Protein AF-A0A5Q4H237-F1 (afdb_monomer)

Secondary structure (DSSP, 8-state):
---PPP------S------S--------TTTHHHHS-SEEEEET---STT-HHHHHHHHHHHTT--SEEEEE-TT-SEETTEEPBSSGGG---HHHH-EE-TTT--EEEEEETTEEEEE--BTTTB-TTT-PBPSS---SS--S--S-PPP-------S------------

Solvent-accessible surface area (backbone atoms only — not comparable to full-atom values): 11394 Å² total; per-residue (Å²): 134,84,81,83,91,83,83,91,82,88,84,89,81,87,78,82,80,90,75,89,75,82,72,84,75,76,74,80,80,65,58,55,59,78,79,61,45,79,51,48,75,39,78,58,35,43,76,54,83,92,35,70,26,23,53,53,50,48,56,43,59,76,65,60,55,91,45,50,74,37,40,22,23,75,86,42,64,60,47,91,92,38,71,25,33,59,45,74,58,78,46,82,50,41,80,85,54,39,45,56,36,90,85,80,61,48,79,28,35,35,25,52,41,64,44,77,74,41,80,46,45,39,85,75,28,19,34,78,88,78,62,49,74,50,92,79,89,60,66,65,61,84,75,88,72,61,88,63,89,74,88,80,81,82,68,79,86,66,94,68,92,74,83,83,78,87,77,84,83,78,132

Radius of gyration: 26.46 Å; Cα contacts (8 Å, |Δi|>4): 201; chains: 1; bounding box: 55×42×97 Å

Sequence (171 aa):
MERTPSNASDLESGFMAPGRGETRTMSTQNLQRIFRPAGVAVIGASQRHGSVGDAVMRNLLDADFRRTVIPVNPKHEEIHGLRAYQEVGQLSEPEGQTTYCSVCHQPLITRVSHSIATWNLTDGGRCPRCSSCCAGVFESQPGEWGNRHLPVHIGQPTGDSKRARFAKRTS

Mean predicted aligned error: 14.64 Å

Nearest PDB structures (foldseek):
  4yb8-assembly1_A  TM=9.412E-01  e=5.501E-05  Candidatus Korarchaeum cryptofilum OPF8
  4yaj-assembly1_C  TM=9.419E-01  e=9.418E-05  Candidatus Korarchaeum cryptofilum OPF8
  1y81-assembly1_A  TM=9.299E-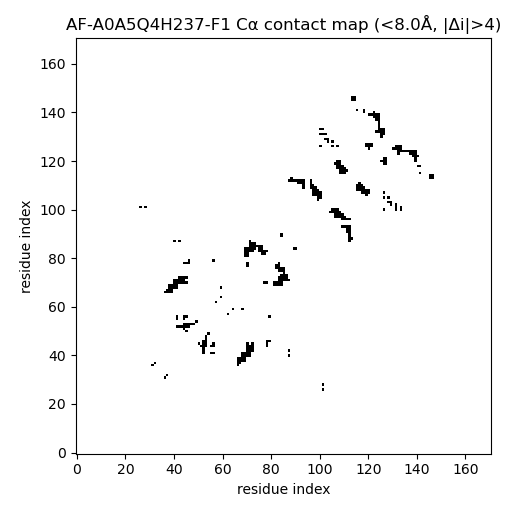01  e=8.088E-04  Pyrococcus furiosus
  3q9n-assembly1_A  TM=8.200E-01  e=1.938E-03  Escherichia coli
  3q9n-assembly2_B  TM=8.374E-01  e=1.272E-02  Escherichia coli

pLDDT: mean 76.58, std 21.27, range [29.78, 97.12]

Foldseek 3Di:
DDDDDDDDDPPPDDDDDDDDDPDPPQPPPDCCCVVPNQEDEQAPQDCPPPDPNNVVVCVCVVVPVVHHYEYEDLPDQDHPNHGYHPDQLVDQDFVVVFDADSPPRHTQWTDGRQDTPDHQAAQACAHPPPRDHRPDGDHRDDDPCGPDDDDDDDDDPPPDPDDDDDDDDDD

Structure (mmCIF, N/CA/C/O backbone):
data_AF-A0A5Q4H237-F1
#
_entry.id   AF-A0A5Q4H237-F1
#
loop_
_atom_site.group_PDB
_atom_site.id
_atom_site.type_symbol
_atom_site.label_atom_id
_atom_site.label_alt_id
_atom_site.label_comp_id
_atom_site.label_asym_id
_atom_site.label_entity_id
_atom_site.label_seq_id
_atom_site.pdbx_PDB_ins_code
_atom_site.Cartn_x
_atom_site.Cartn_y
_atom_site.Cartn_z
_atom_site.occupancy
_atom_site.B_iso_or_equiv
_atom_site.auth_seq_id
_atom_site.auth_comp_id
_atom_site.auth_asym_id
_atom_site.auth_atom_id
_atom_site.pdbx_PDB_model_num
ATOM 1 N N . MET A 1 1 ? -18.737 -8.068 -77.224 1.00 39.62 1 MET A N 1
ATOM 2 C CA . MET A 1 1 ? -17.369 -7.515 -77.234 1.00 39.62 1 MET A CA 1
ATOM 3 C C . MET A 1 1 ? -17.279 -6.569 -76.042 1.00 39.62 1 MET A C 1
ATOM 5 O O . MET A 1 1 ? -17.685 -5.427 -76.160 1.00 39.62 1 MET A O 1
ATOM 9 N N . GLU A 1 2 ? -17.137 -7.070 -74.810 1.00 34.00 2 GLU A N 1
ATOM 10 C CA . GLU A 1 2 ? -15.879 -7.566 -74.199 1.00 34.00 2 GLU A CA 1
ATOM 11 C C . GLU A 1 2 ? -14.778 -6.488 -74.290 1.00 34.00 2 GLU A C 1
ATOM 13 O O . GLU A 1 2 ? -14.465 -6.053 -75.388 1.00 34.00 2 GLU A O 1
ATOM 18 N N . ARG A 1 3 ? -14.151 -6.001 -73.211 1.00 35.94 3 ARG A N 1
ATOM 19 C CA . ARG A 1 3 ? -13.610 -6.732 -72.055 1.00 35.94 3 ARG A CA 1
ATOM 20 C C . ARG A 1 3 ? -13.525 -5.868 -70.785 1.00 35.94 3 ARG A C 1
ATOM 22 O O . ARG A 1 3 ? -13.204 -4.686 -70.837 1.00 35.94 3 ARG A O 1
ATOM 29 N N . THR A 1 4 ? -13.745 -6.535 -69.658 1.00 41.62 4 THR A N 1
ATOM 30 C CA . THR A 1 4 ? -13.401 -6.169 -68.277 1.00 41.62 4 THR A CA 1
ATOM 31 C C . THR A 1 4 ? -11.891 -5.909 -68.119 1.00 41.62 4 THR A C 1
ATOM 33 O O . THR A 1 4 ? -11.101 -6.594 -68.773 1.00 41.62 4 THR A O 1
ATOM 36 N N . PRO A 1 5 ? -11.465 -4.974 -67.249 1.00 37.47 5 PRO A N 1
ATOM 37 C CA . PRO A 1 5 ? -10.053 -4.721 -66.977 1.00 37.47 5 PRO A CA 1
ATOM 38 C C . PRO A 1 5 ? -9.420 -5.872 -66.184 1.00 37.47 5 PRO A C 1
ATOM 40 O O . PRO A 1 5 ? -9.947 -6.310 -65.161 1.00 37.47 5 PRO A O 1
ATOM 43 N N . SER A 1 6 ? -8.274 -6.349 -66.666 1.00 41.06 6 SER A N 1
ATOM 44 C CA . SER A 1 6 ? -7.440 -7.349 -66.008 1.00 41.06 6 SER A CA 1
ATOM 45 C C . SER A 1 6 ? -6.229 -6.687 -65.353 1.00 41.06 6 SER A C 1
ATOM 47 O O . SER A 1 6 ? -5.361 -6.163 -66.048 1.00 41.06 6 SER A O 1
ATOM 49 N N . ASN A 1 7 ? -6.176 -6.853 -64.034 1.00 39.28 7 ASN A N 1
ATOM 50 C CA . ASN A 1 7 ? -4.988 -6.989 -63.191 1.00 39.28 7 ASN A CA 1
ATOM 51 C C . ASN A 1 7 ? -4.580 -5.776 -62.349 1.00 39.28 7 ASN A C 1
ATOM 53 O O . ASN A 1 7 ? -4.142 -4.731 -62.818 1.00 39.28 7 ASN A O 1
ATOM 57 N N . ALA A 1 8 ? -4.715 -6.024 -61.047 1.00 42.56 8 ALA A N 1
ATOM 58 C CA . ALA A 1 8 ? -4.174 -5.292 -59.927 1.00 42.56 8 ALA A CA 1
ATOM 59 C C . ALA A 1 8 ? -2.831 -5.927 -59.544 1.00 42.56 8 ALA A C 1
ATOM 61 O O . ALA A 1 8 ? -2.829 -7.003 -58.950 1.00 42.56 8 ALA A O 1
ATOM 62 N N . SER A 1 9 ? -1.710 -5.291 -59.895 1.00 40.28 9 SER A N 1
ATOM 63 C CA . SER A 1 9 ? -0.395 -5.645 -59.330 1.00 40.28 9 SER A CA 1
ATOM 64 C C . SER A 1 9 ? 0.737 -4.629 -59.562 1.00 40.28 9 SER A C 1
ATOM 66 O O . SER A 1 9 ? 1.868 -4.961 -59.249 1.00 40.28 9 SER A O 1
ATOM 68 N N . ASP A 1 10 ? 0.480 -3.398 -60.029 1.00 35.41 10 ASP A N 1
ATOM 69 C CA . ASP A 1 10 ? 1.551 -2.416 -60.318 1.00 35.41 10 ASP A CA 1
ATOM 70 C C . ASP A 1 10 ? 1.389 -1.078 -59.571 1.00 35.41 10 ASP A C 1
ATOM 72 O O . ASP A 1 10 ? 1.550 0.001 -60.137 1.00 35.41 10 ASP A O 1
ATOM 76 N N . LEU A 1 11 ? 1.064 -1.130 -58.276 1.00 34.25 11 LEU A N 1
ATOM 77 C CA . LEU A 1 11 ? 1.063 0.046 -57.391 1.00 34.25 11 LEU A CA 1
ATOM 78 C C . LEU A 1 11 ? 1.706 -0.270 -56.027 1.00 34.25 11 LEU A C 1
ATOM 80 O O . LEU A 1 11 ? 1.235 0.174 -54.986 1.00 34.25 11 LEU A O 1
ATOM 84 N N . GLU A 1 12 ? 2.804 -1.025 -56.018 1.00 37.53 12 GLU A N 1
ATOM 85 C CA . GLU A 1 12 ? 3.711 -1.101 -54.866 1.00 37.53 12 GLU A CA 1
ATOM 86 C C . GLU A 1 12 ? 5.020 -0.386 -55.194 1.00 37.53 12 GLU A C 1
ATOM 88 O O . GLU A 1 12 ? 5.994 -1.013 -55.590 1.00 37.53 12 GLU A O 1
ATOM 93 N N . SER A 1 13 ? 5.045 0.943 -55.059 1.00 40.25 13 SER A N 1
ATOM 94 C CA . SER A 1 13 ? 6.274 1.725 -54.853 1.00 40.25 13 SER A CA 1
ATOM 95 C C . SER A 1 13 ? 5.929 3.184 -54.569 1.00 40.25 13 SER A C 1
ATOM 97 O O . SER A 1 13 ? 5.6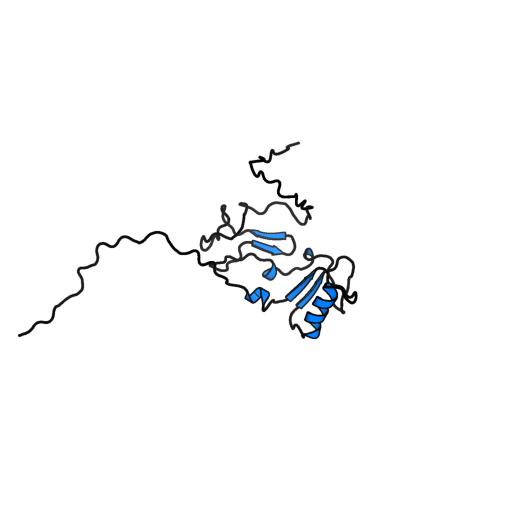61 3.958 -55.482 1.00 40.25 13 SER A O 1
ATOM 99 N N . GLY A 1 14 ? 5.980 3.568 -53.292 1.00 36.94 14 GLY A N 1
ATOM 100 C CA . GLY A 1 14 ? 6.078 4.975 -52.904 1.00 36.94 14 GLY A CA 1
ATOM 101 C C . GLY A 1 14 ? 4.968 5.487 -51.997 1.00 36.94 14 GLY A C 1
ATOM 102 O O . GLY A 1 14 ? 4.220 6.370 -52.390 1.00 36.94 14 GLY A O 1
ATOM 103 N N . PHE A 1 15 ? 4.927 5.027 -50.745 1.00 31.33 15 PHE A N 1
ATOM 104 C CA . PHE A 1 15 ? 4.450 5.872 -49.650 1.00 31.33 15 PHE A CA 1
ATOM 105 C C . PHE A 1 15 ? 5.363 5.700 -48.434 1.00 31.33 15 PHE A C 1
ATOM 107 O O . PHE A 1 15 ? 5.332 4.701 -47.719 1.00 31.33 15 PHE A O 1
ATOM 114 N N . MET A 1 16 ? 6.231 6.697 -48.253 1.00 29.78 16 MET A N 1
ATOM 115 C CA . MET A 1 16 ? 6.973 6.952 -47.024 1.00 29.78 16 MET A CA 1
ATOM 116 C C . MET A 1 16 ? 6.007 7.077 -45.838 1.00 29.78 16 MET A C 1
ATOM 118 O O . MET A 1 16 ? 4.923 7.646 -45.949 1.00 29.78 16 MET A O 1
ATOM 122 N N . ALA A 1 17 ? 6.443 6.559 -44.694 1.00 40.28 17 ALA A N 1
ATOM 123 C CA . ALA A 1 17 ? 5.738 6.579 -43.420 1.00 40.28 17 ALA A CA 1
ATOM 124 C C . ALA A 1 17 ? 5.262 7.981 -42.982 1.00 40.28 17 ALA A C 1
ATOM 126 O O . ALA A 1 17 ? 6.039 8.937 -43.065 1.00 40.28 17 ALA A O 1
ATOM 127 N N . PRO A 1 18 ? 4.080 8.111 -42.348 1.00 37.41 18 PRO A N 1
ATOM 128 C CA . PRO A 1 18 ? 3.857 9.185 -41.396 1.00 37.41 18 PRO A CA 1
ATOM 129 C C . PRO A 1 18 ? 4.610 8.859 -40.099 1.00 37.41 18 PRO A C 1
ATOM 131 O O . PRO A 1 18 ? 4.254 7.967 -39.329 1.00 37.41 18 PRO A O 1
ATOM 134 N N . GLY A 1 19 ? 5.699 9.588 -39.872 1.00 36.41 19 GLY A N 1
ATOM 135 C CA . GLY A 1 19 ? 6.381 9.616 -38.590 1.00 36.41 19 GLY A CA 1
ATOM 136 C C . GLY A 1 19 ? 5.538 10.292 -37.507 1.00 36.41 19 GLY A C 1
ATOM 137 O O . GLY A 1 19 ? 4.854 11.276 -37.755 1.00 36.41 19 GLY A O 1
ATOM 138 N N . ARG A 1 20 ? 5.696 9.772 -36.285 1.00 48.72 20 ARG A N 1
ATOM 139 C CA . ARG A 1 20 ? 5.602 10.477 -34.997 1.00 48.72 20 ARG A CA 1
ATOM 140 C C . ARG A 1 20 ? 4.406 11.415 -34.820 1.00 48.72 20 ARG A C 1
ATOM 142 O O . ARG A 1 20 ? 4.492 12.621 -35.012 1.00 48.72 20 ARG A O 1
ATOM 149 N N . GLY A 1 21 ? 3.363 10.847 -34.238 1.00 39.56 21 GLY A N 1
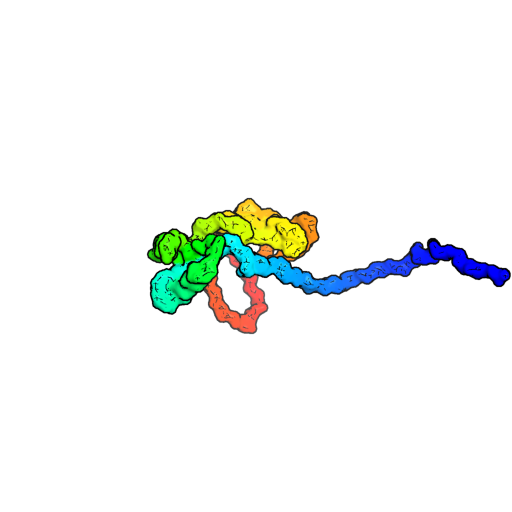ATOM 150 C CA . GLY A 1 21 ? 2.319 11.601 -33.562 1.00 39.56 21 GLY A CA 1
ATOM 151 C C . GLY A 1 21 ? 1.371 10.691 -32.804 1.00 39.56 21 GLY A C 1
ATOM 152 O O . GLY A 1 21 ? 0.182 10.969 -32.772 1.00 39.56 21 GLY A O 1
ATOM 153 N N . GLU A 1 22 ? 1.865 9.580 -32.247 1.00 43.00 22 GLU A N 1
ATOM 154 C CA . GLU A 1 22 ? 1.044 8.741 -31.384 1.00 43.00 22 GLU A CA 1
ATOM 155 C C . GLU A 1 22 ? 0.692 9.567 -30.150 1.00 43.00 22 GLU A C 1
ATOM 157 O O . GLU A 1 22 ? 1.529 9.852 -29.285 1.00 43.00 22 GLU A O 1
ATOM 162 N N . THR A 1 23 ? -0.546 10.056 -30.143 1.00 37.12 23 THR A N 1
ATOM 163 C CA . THR A 1 23 ? -1.182 10.687 -29.001 1.00 37.12 23 THR A CA 1
ATOM 164 C C . THR A 1 23 ? -0.876 9.815 -27.794 1.00 37.12 23 THR A C 1
ATOM 166 O O . THR A 1 23 ? -1.217 8.634 -27.786 1.00 37.12 23 THR A O 1
ATOM 169 N N . ARG A 1 24 ? -0.182 10.385 -26.800 1.00 48.09 24 ARG A N 1
ATOM 170 C CA . ARG A 1 24 ? 0.073 9.770 -25.492 1.00 48.09 24 ARG A CA 1
ATOM 171 C C . ARG A 1 24 ? -1.274 9.415 -24.858 1.00 48.09 24 ARG A C 1
AT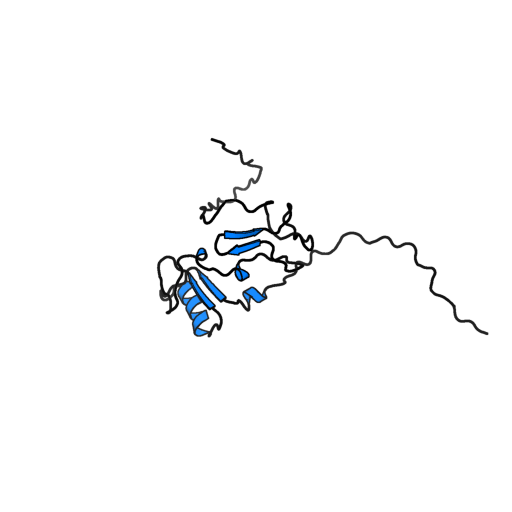OM 173 O O . ARG A 1 24 ? -1.804 10.159 -24.040 1.00 48.09 24 ARG A O 1
ATOM 180 N N . THR A 1 25 ? -1.832 8.277 -25.239 1.00 38.00 25 THR A N 1
ATOM 181 C CA . THR A 1 25 ? -2.962 7.676 -24.553 1.00 38.00 25 THR A CA 1
ATOM 182 C C . THR A 1 25 ? -2.363 7.066 -23.301 1.00 38.00 25 THR A C 1
ATOM 184 O O . THR A 1 25 ? -1.795 5.976 -23.330 1.00 38.00 25 THR A O 1
ATOM 187 N N . MET A 1 26 ? -2.383 7.826 -22.204 1.00 42.81 26 MET A N 1
ATOM 188 C CA . MET A 1 26 ? -2.117 7.254 -20.894 1.00 42.81 26 MET A CA 1
ATOM 189 C C . MET A 1 26 ? -3.154 6.162 -20.664 1.00 42.81 26 MET A C 1
ATOM 191 O O . MET A 1 26 ? -4.341 6.441 -20.517 1.00 42.81 26 MET A O 1
ATOM 195 N N . SER A 1 27 ? -2.706 4.911 -20.659 1.00 50.44 27 SER A N 1
ATOM 196 C CA . SER A 1 27 ? -3.536 3.791 -20.255 1.00 50.44 27 SER A CA 1
ATOM 197 C C . SER A 1 27 ? -3.937 4.010 -18.794 1.00 50.44 27 SER A C 1
ATOM 199 O O . SER A 1 27 ? -3.122 3.842 -17.889 1.00 50.44 27 SER A O 1
ATOM 201 N N . THR A 1 28 ? -5.205 4.326 -18.539 1.00 50.59 28 THR A N 1
ATOM 202 C CA . THR A 1 28 ? -5.851 4.280 -17.211 1.00 50.59 28 THR A CA 1
ATOM 203 C C . THR A 1 28 ? -6.008 2.839 -16.692 1.00 50.59 28 THR A C 1
ATOM 205 O O . THR A 1 28 ? -6.849 2.532 -15.845 1.00 50.59 28 THR A O 1
ATOM 208 N N . GLN A 1 29 ? -5.193 1.917 -17.202 1.00 56.28 29 GLN A N 1
ATOM 209 C CA . GLN A 1 29 ? -5.213 0.510 -16.863 1.00 56.28 29 GLN A CA 1
ATOM 210 C C . GLN A 1 29 ? -4.500 0.318 -15.528 1.00 56.28 29 GLN A C 1
ATOM 212 O O . GLN A 1 29 ? -3.282 0.190 -15.474 1.00 56.28 29 GLN A O 1
ATOM 217 N N . ASN A 1 30 ? -5.279 0.369 -14.445 1.00 65.12 30 ASN A N 1
ATOM 218 C CA . ASN A 1 30 ? -5.379 -0.688 -13.426 1.00 65.12 30 ASN A CA 1
ATOM 219 C C . ASN A 1 30 ? -6.088 -0.169 -12.155 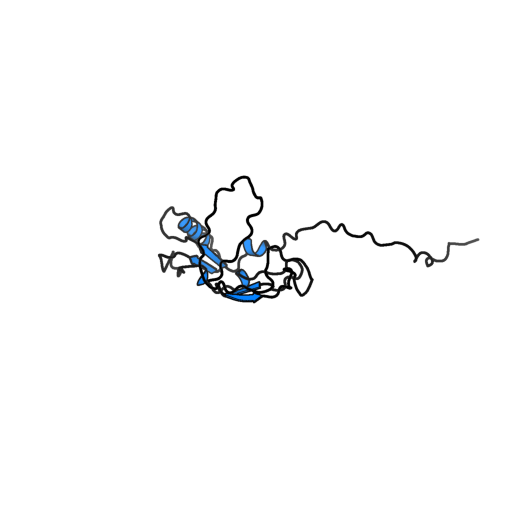1.00 65.12 30 ASN A C 1
ATOM 221 O O . ASN A 1 30 ? -5.596 -0.320 -11.037 1.00 65.12 30 ASN A O 1
ATOM 225 N N . LEU A 1 31 ? -7.275 0.435 -12.302 1.00 75.88 31 LEU A N 1
ATOM 226 C CA . LEU A 1 31 ? -8.101 0.821 -11.146 1.00 75.88 31 LEU A CA 1
ATOM 227 C C . LEU A 1 31 ? -8.680 -0.393 -10.397 1.00 75.88 31 LEU A C 1
ATOM 229 O O . LEU A 1 31 ? -9.219 -0.244 -9.304 1.00 75.88 31 LEU A O 1
ATOM 233 N N . GLN A 1 32 ? -8.543 -1.606 -10.946 1.00 79.31 32 GLN A N 1
ATOM 234 C CA . GLN A 1 32 ? -8.984 -2.842 -10.295 1.00 79.31 32 GLN A CA 1
ATOM 235 C C . GLN A 1 32 ? -8.356 -3.010 -8.910 1.00 79.31 32 GLN A C 1
ATOM 237 O O . GLN A 1 32 ? -9.030 -3.473 -8.003 1.00 79.31 32 GLN A O 1
ATOM 242 N N . ARG A 1 33 ? -7.111 -2.567 -8.700 1.00 80.31 33 ARG A N 1
ATOM 243 C CA . ARG A 1 33 ? -6.474 -2.620 -7.372 1.00 80.31 33 ARG A CA 1
ATOM 244 C C . ARG A 1 33 ? -7.096 -1.661 -6.355 1.00 80.31 33 ARG A C 1
ATOM 246 O O . ARG A 1 33 ? -7.014 -1.927 -5.166 1.00 80.31 33 ARG A O 1
ATOM 253 N N . ILE A 1 34 ? -7.732 -0.583 -6.814 1.00 85.06 34 ILE A N 1
ATOM 254 C CA . ILE A 1 34 ? -8.457 0.361 -5.953 1.00 85.06 34 ILE A CA 1
ATOM 255 C C . ILE A 1 34 ? -9.862 -0.171 -5.648 1.00 85.06 34 ILE A C 1
ATOM 257 O O . ILE A 1 34 ? -10.308 -0.104 -4.509 1.00 85.06 34 ILE A O 1
ATOM 261 N N . PHE A 1 35 ? -10.553 -0.731 -6.646 1.00 87.94 35 PHE A N 1
ATOM 262 C CA . PHE A 1 35 ? -11.944 -1.183 -6.494 1.00 87.94 35 PHE A CA 1
ATOM 263 C C . PHE A 1 35 ? -12.098 -2.627 -5.997 1.00 87.94 35 PHE A C 1
ATOM 265 O O . PHE A 1 35 ? -13.136 -2.985 -5.447 1.00 87.94 35 PHE A O 1
ATOM 272 N N . ARG A 1 36 ? -11.094 -3.479 -6.214 1.00 86.56 36 ARG A N 1
ATOM 273 C CA . ARG A 1 36 ? -11.066 -4.899 -5.827 1.00 86.56 36 ARG A CA 1
ATOM 274 C C . ARG A 1 36 ? -9.697 -5.284 -5.240 1.00 86.56 36 ARG A C 1
ATOM 276 O O . ARG A 1 36 ? -9.039 -6.182 -5.774 1.00 86.56 36 ARG A O 1
ATOM 283 N N . PRO A 1 37 ? -9.238 -4.616 -4.169 1.00 88.94 37 PRO A N 1
ATOM 284 C CA . PRO A 1 37 ? -7.970 -4.960 -3.539 1.00 88.94 37 PRO A CA 1
ATOM 285 C C . PRO A 1 37 ? -8.004 -6.373 -2.939 1.00 88.94 37 PRO A C 1
ATOM 287 O O . PRO A 1 37 ? -9.046 -6.854 -2.492 1.00 88.94 37 PRO A O 1
ATOM 290 N N . ALA A 1 38 ? -6.843 -7.032 -2.900 1.00 86.56 38 ALA A N 1
ATOM 291 C CA . ALA A 1 38 ? -6.667 -8.301 -2.187 1.00 86.56 38 ALA A CA 1
ATOM 292 C C . ALA A 1 38 ? -6.715 -8.124 -0.655 1.00 86.56 38 ALA A C 1
ATOM 294 O O . ALA A 1 38 ? -7.057 -9.061 0.062 1.00 86.56 38 ALA A O 1
ATOM 295 N N . GLY A 1 39 ? -6.434 -6.910 -0.175 1.00 90.00 39 GLY A N 1
ATOM 296 C CA . GLY A 1 39 ? -6.560 -6.486 1.212 1.00 90.00 39 GLY A CA 1
ATOM 297 C C . GLY A 1 39 ? -6.325 -4.980 1.355 1.00 90.00 39 GLY A C 1
ATOM 298 O O . GLY A 1 39 ? -5.812 -4.337 0.436 1.00 90.00 39 GLY A O 1
ATOM 299 N N . VAL A 1 40 ? -6.719 -4.410 2.490 1.00 92.38 40 VAL A N 1
ATOM 300 C CA . VAL A 1 40 ? -6.609 -2.978 2.796 1.00 92.38 40 VAL A CA 1
ATOM 301 C C . VAL A 1 40 ? -5.918 -2.799 4.143 1.00 92.38 40 VAL A C 1
ATOM 303 O O . VAL A 1 40 ? -6.381 -3.314 5.158 1.00 92.38 40 VAL A O 1
ATOM 306 N N . ALA A 1 41 ? -4.833 -2.024 4.157 1.00 93.69 41 ALA A N 1
ATOM 307 C CA . ALA A 1 41 ? -4.209 -1.553 5.386 1.00 93.69 41 ALA A CA 1
ATOM 308 C C . ALA A 1 41 ? -4.766 -0.172 5.765 1.00 93.69 41 ALA A C 1
ATOM 310 O O . ALA A 1 41 ? -4.735 0.755 4.954 1.00 93.69 41 ALA A O 1
ATOM 311 N N . VAL A 1 42 ? -5.259 -0.020 6.993 1.00 96.06 42 VAL A N 1
ATOM 312 C CA . VAL A 1 42 ? -5.843 1.235 7.490 1.00 96.06 42 VAL A CA 1
ATOM 313 C C . VAL A 1 42 ? -4.831 1.939 8.390 1.00 96.06 42 VAL A C 1
ATOM 315 O O . VAL A 1 42 ? -4.653 1.584 9.556 1.00 96.06 42 VAL A O 1
ATOM 318 N N . ILE A 1 43 ? -4.156 2.951 7.844 1.00 95.31 43 ILE A N 1
ATOM 319 C CA . ILE A 1 43 ? -3.174 3.762 8.575 1.00 95.31 43 ILE A CA 1
ATOM 320 C C . ILE A 1 43 ? -3.896 4.757 9.478 1.00 95.31 43 ILE A C 1
ATOM 322 O O . ILE A 1 43 ? -4.744 5.523 9.023 1.00 95.31 43 ILE A O 1
ATOM 326 N N . GLY A 1 44 ? -3.548 4.755 10.764 1.00 94.25 44 GLY A N 1
ATOM 327 C CA . GLY A 1 44 ? -4.269 5.537 11.765 1.00 94.25 44 GLY A CA 1
ATOM 328 C C . GLY A 1 44 ? -5.591 4.890 12.178 1.00 94.25 44 GLY A C 1
ATOM 329 O O . GLY A 1 44 ? -6.460 5.582 12.710 1.00 94.25 44 GLY A O 1
ATOM 330 N N . ALA A 1 45 ? -5.743 3.577 11.954 1.00 97.12 45 ALA A N 1
ATOM 331 C CA . ALA A 1 45 ? -6.840 2.797 12.513 1.00 97.12 45 ALA A CA 1
ATOM 332 C C . ALA A 1 45 ? -6.948 3.052 14.021 1.00 97.12 45 ALA A C 1
ATOM 334 O O . ALA A 1 45 ? -5.943 3.222 14.713 1.00 97.12 45 ALA A O 1
ATOM 335 N N . SER A 1 46 ? -8.164 3.099 14.551 1.00 96.19 46 SER A N 1
ATOM 336 C CA . SER A 1 46 ? -8.405 3.337 15.972 1.00 96.19 46 SER A CA 1
ATOM 337 C C . SER A 1 46 ? -9.754 2.750 16.367 1.00 96.19 46 SER A C 1
ATOM 339 O O . SER A 1 46 ? -10.614 2.577 15.514 1.00 96.19 46 SER A O 1
ATOM 341 N N . GLN A 1 47 ? -9.944 2.485 17.658 1.00 93.69 47 GLN A N 1
ATOM 342 C CA . GLN A 1 47 ? -11.259 2.201 18.248 1.00 93.69 47 GLN A CA 1
ATOM 343 C C . GLN A 1 47 ? -11.826 3.409 19.002 1.00 93.69 47 GLN A C 1
ATOM 345 O O . GLN A 1 47 ? -12.865 3.324 19.654 1.00 93.69 47 GLN A O 1
ATOM 350 N N . ARG A 1 48 ? -11.130 4.555 18.971 1.00 94.50 48 ARG A N 1
ATOM 351 C CA . ARG A 1 48 ? -11.625 5.767 19.616 1.00 94.50 48 ARG A CA 1
ATOM 352 C C . ARG A 1 48 ? -12.867 6.233 18.870 1.00 94.50 48 ARG A C 1
ATOM 354 O O . ARG A 1 48 ? -12.765 6.686 17.725 1.00 94.50 48 ARG A O 1
ATOM 361 N N . HIS A 1 49 ? -14.005 6.167 19.550 1.00 93.62 49 HIS A N 1
ATOM 362 C CA . HIS A 1 49 ? -15.290 6.577 19.005 1.00 93.62 49 HIS A CA 1
ATOM 363 C C . HIS A 1 49 ? -15.221 7.987 18.393 1.00 93.62 49 HIS A C 1
ATOM 365 O O . HIS A 1 49 ? -14.662 8.918 18.984 1.00 93.62 49 HIS A O 1
ATOM 371 N N . GLY A 1 50 ? -15.767 8.130 17.185 1.00 93.56 50 GLY A N 1
ATOM 372 C CA . GLY A 1 50 ? -15.786 9.390 16.435 1.00 93.56 50 GLY A CA 1
ATOM 373 C C . GLY A 1 50 ? -14.459 9.770 15.766 1.00 93.56 50 GLY A C 1
ATOM 374 O O . GLY A 1 50 ? -14.367 10.840 15.168 1.00 93.56 50 GLY A O 1
ATOM 375 N N . SER A 1 51 ? -13.420 8.933 15.845 1.00 96.62 51 SER A N 1
ATOM 376 C CA . SER A 1 51 ? -12.211 9.134 15.040 1.00 96.62 51 SER A CA 1
ATOM 377 C C . SER A 1 51 ? -12.424 8.699 13.586 1.00 96.62 51 SER A C 1
ATOM 379 O O . SER A 1 51 ? -13.213 7.802 13.302 1.00 96.62 51 SER A O 1
ATOM 381 N N . VAL A 1 52 ? -11.678 9.308 12.657 1.00 97.00 52 VAL A N 1
ATOM 382 C CA . VAL A 1 52 ? -11.698 8.904 11.238 1.00 97.00 52 VAL A CA 1
ATOM 383 C C . VAL A 1 52 ? -11.272 7.443 11.086 1.00 97.00 52 VAL A C 1
ATOM 385 O O . VAL A 1 52 ? -11.916 6.696 10.360 1.00 97.00 52 VAL A O 1
ATOM 388 N N . GLY A 1 53 ? -10.230 7.022 11.811 1.00 95.88 53 GLY A N 1
ATOM 389 C CA . GLY A 1 53 ? -9.765 5.636 11.807 1.00 95.88 53 GLY A CA 1
ATOM 390 C C . GLY A 1 53 ? -10.844 4.652 12.255 1.00 95.88 53 GLY A C 1
ATOM 391 O O . GLY A 1 53 ? -11.028 3.630 11.604 1.00 95.88 53 GLY A O 1
ATOM 392 N N . ASP A 1 54 ? -11.596 4.982 13.308 1.00 97.00 54 ASP A N 1
ATOM 393 C CA . ASP A 1 54 ? -12.731 4.170 13.761 1.00 97.00 54 ASP A CA 1
ATOM 394 C C . ASP A 1 54 ? -13.848 4.097 12.711 1.00 97.00 54 ASP A C 1
ATOM 396 O O . ASP A 1 54 ? -14.332 3.010 12.408 1.00 97.00 54 ASP A O 1
ATOM 400 N N . ALA A 1 55 ? -14.216 5.228 12.100 1.00 96.94 55 ALA A N 1
ATOM 401 C CA . ALA A 1 55 ? -15.239 5.258 11.056 1.00 96.94 55 ALA A CA 1
ATOM 402 C C . ALA A 1 55 ? -14.846 4.415 9.829 1.00 96.94 55 ALA A C 1
ATOM 404 O O . ALA A 1 55 ? -15.669 3.667 9.308 1.00 96.94 55 ALA A O 1
ATOM 405 N N . VAL A 1 56 ? -13.586 4.495 9.385 1.00 97.06 56 VAL A N 1
ATOM 406 C CA . VAL A 1 56 ? -13.082 3.687 8.262 1.00 97.06 56 VAL A CA 1
ATOM 407 C C . VAL A 1 56 ? -13.089 2.200 8.609 1.00 97.06 56 VAL A C 1
ATOM 409 O O . VAL A 1 56 ? -13.550 1.397 7.800 1.00 97.06 56 VAL A O 1
ATOM 412 N N . MET A 1 57 ? -12.622 1.830 9.806 1.00 96.81 57 MET A N 1
ATOM 413 C CA . MET A 1 57 ? -12.630 0.436 10.254 1.00 96.81 57 MET A CA 1
ATOM 414 C C . MET A 1 57 ? -14.052 -0.126 10.307 1.00 96.81 57 MET A C 1
ATOM 416 O O . MET A 1 57 ? -14.297 -1.182 9.732 1.00 96.81 57 MET A O 1
ATOM 420 N N . ARG A 1 58 ? -15.000 0.597 10.917 1.00 95.69 58 ARG A N 1
ATOM 421 C CA . ARG A 1 58 ? -16.405 0.170 10.976 1.00 95.69 58 ARG A CA 1
ATOM 422 C C . ARG A 1 58 ? -17.019 0.025 9.593 1.00 95.69 58 ARG A C 1
ATOM 424 O O . ARG A 1 58 ? -17.588 -1.013 9.305 1.00 95.69 58 ARG A O 1
ATOM 431 N N . ASN A 1 59 ? -16.802 0.983 8.692 1.00 96.06 59 ASN A N 1
ATOM 432 C CA . ASN A 1 59 ? -17.307 0.872 7.322 1.00 96.06 59 ASN A CA 1
ATOM 433 C C . ASN A 1 59 ? -16.807 -0.391 6.604 1.00 96.06 59 ASN A C 1
ATOM 435 O O . ASN A 1 59 ? -17.565 -0.993 5.854 1.00 96.06 59 ASN A O 1
ATOM 439 N N . LEU A 1 60 ? -15.546 -0.787 6.805 1.00 95.50 60 LEU A N 1
ATOM 440 C CA . LEU A 1 60 ? -14.995 -1.997 6.187 1.00 95.50 60 LEU A CA 1
ATOM 441 C C . LEU A 1 60 ? -15.541 -3.278 6.833 1.00 95.50 60 LEU A C 1
ATOM 443 O O . LEU A 1 60 ? -15.858 -4.228 6.121 1.00 95.50 60 LEU A O 1
ATOM 447 N N . LEU A 1 61 ? -15.647 -3.305 8.162 1.00 93.44 61 LEU A N 1
ATOM 448 C CA . LEU A 1 61 ? -16.100 -4.481 8.910 1.00 93.44 61 LEU A CA 1
ATOM 449 C C . LEU A 1 61 ? -17.614 -4.698 8.776 1.00 93.44 61 LEU A C 1
ATOM 451 O O . LEU A 1 61 ? -18.048 -5.803 8.464 1.00 93.44 61 LEU A O 1
ATOM 455 N N . ASP A 1 62 ? -18.406 -3.638 8.932 1.00 93.81 62 ASP A N 1
ATOM 456 C CA . ASP A 1 62 ? -19.870 -3.683 8.872 1.00 93.81 62 ASP A CA 1
ATOM 457 C C . ASP A 1 62 ? -20.371 -3.963 7.447 1.00 93.81 62 ASP A C 1
ATOM 459 O O . ASP A 1 62 ? -21.409 -4.597 7.261 1.00 93.81 62 ASP A O 1
ATOM 463 N N . ALA A 1 63 ? -19.627 -3.524 6.423 1.00 91.62 63 ALA A N 1
ATOM 464 C CA . ALA A 1 63 ? -19.935 -3.823 5.025 1.00 91.62 63 ALA A CA 1
ATOM 465 C C . ALA A 1 63 ? -19.515 -5.240 4.585 1.00 91.62 63 ALA A C 1
ATOM 467 O O . ALA A 1 63 ? -19.590 -5.535 3.390 1.00 91.62 63 ALA A O 1
ATOM 468 N N . ASP A 1 64 ? -19.061 -6.100 5.509 1.00 88.12 64 ASP A N 1
ATOM 469 C CA . ASP A 1 64 ? -18.558 -7.453 5.225 1.00 88.12 64 ASP A CA 1
ATOM 470 C C . ASP A 1 64 ? -17.475 -7.437 4.134 1.00 88.12 64 ASP A C 1
ATOM 472 O O . ASP A 1 64 ? -17.539 -8.161 3.135 1.00 88.12 64 ASP A O 1
ATOM 476 N N . PHE A 1 65 ? -16.475 -6.557 4.262 1.00 92.69 65 PHE A N 1
ATOM 477 C CA . PHE A 1 65 ? -15.364 -6.544 3.318 1.00 92.69 65 PHE A CA 1
ATOM 478 C C . PHE A 1 65 ? -14.601 -7.877 3.390 1.00 92.69 65 PHE A C 1
ATOM 480 O O . PHE A 1 65 ? -13.791 -8.122 4.277 1.00 92.69 65 PHE A O 1
ATOM 487 N N . ARG A 1 66 ? -14.853 -8.750 2.410 1.00 86.94 66 ARG A N 1
ATOM 488 C CA . ARG A 1 66 ? -14.452 -10.174 2.408 1.00 86.94 66 ARG A CA 1
ATOM 489 C C . ARG A 1 66 ? -12.967 -10.448 2.174 1.00 86.94 66 ARG A C 1
ATOM 491 O O . ARG A 1 66 ? -12.580 -11.562 1.812 1.00 86.94 66 ARG A O 1
ATOM 498 N N . ARG A 1 67 ? -12.137 -9.420 2.247 1.00 90.75 67 ARG A N 1
ATOM 499 C CA . ARG A 1 67 ? -10.699 -9.482 1.986 1.00 90.75 67 ARG A CA 1
ATOM 500 C C . ARG A 1 67 ? -9.961 -9.009 3.231 1.00 90.75 67 ARG A C 1
ATOM 502 O O . ARG A 1 67 ? -10.574 -8.538 4.181 1.00 90.75 67 ARG A O 1
ATOM 509 N N . THR A 1 68 ? -8.643 -9.154 3.243 1.00 91.56 68 THR A N 1
ATOM 510 C CA . THR A 1 68 ? -7.849 -8.875 4.442 1.00 91.56 68 THR A CA 1
ATOM 511 C C . THR A 1 68 ? -7.962 -7.400 4.842 1.00 91.56 68 THR A C 1
ATOM 513 O O . THR A 1 68 ? -7.705 -6.521 4.021 1.00 91.56 68 THR A O 1
ATOM 516 N N . VAL A 1 69 ? -8.308 -7.119 6.099 1.00 94.31 69 VAL A N 1
ATOM 517 C CA . VAL A 1 69 ? -8.232 -5.777 6.699 1.00 94.31 69 VAL A CA 1
ATOM 518 C C . VAL A 1 69 ? -7.103 -5.776 7.719 1.00 94.31 69 VAL A C 1
ATOM 520 O O . VAL A 1 69 ? -7.078 -6.622 8.610 1.00 94.31 69 VAL A O 1
ATOM 523 N N . ILE A 1 70 ? -6.165 -4.838 7.586 1.00 94.62 70 ILE A N 1
ATOM 524 C CA . ILE A 1 70 ? -4.978 -4.753 8.441 1.00 94.62 70 ILE A CA 1
ATOM 525 C C . ILE A 1 70 ? -4.944 -3.385 9.138 1.00 94.62 70 ILE A C 1
ATOM 527 O O . ILE A 1 70 ? -4.658 -2.373 8.492 1.00 94.62 70 ILE A O 1
ATOM 531 N N . PRO A 1 71 ? -5.217 -3.305 10.448 1.00 96.75 71 PRO A N 1
ATOM 532 C CA . PRO A 1 71 ? -5.051 -2.068 11.199 1.00 96.75 71 PRO A CA 1
ATOM 533 C C . PRO A 1 71 ? -3.568 -1.692 11.331 1.00 96.75 71 PRO A C 1
ATOM 535 O O . PRO A 1 71 ? -2.735 -2.532 11.676 1.00 96.75 71 PRO A O 1
ATOM 538 N N . VAL A 1 72 ? -3.238 -0.416 11.115 1.00 96.38 72 VAL A N 1
ATOM 539 C CA . VAL A 1 72 ? -1.891 0.121 11.362 1.00 96.38 72 VAL A CA 1
ATOM 540 C C . VAL A 1 72 ? -1.973 1.285 12.349 1.00 96.38 72 VAL A C 1
ATOM 542 O O . VAL A 1 72 ? -2.526 2.347 12.039 1.00 96.38 72 VAL A O 1
ATOM 545 N N . ASN A 1 73 ? -1.427 1.084 13.549 1.00 96.44 73 ASN A N 1
ATOM 546 C CA . ASN A 1 73 ? -1.385 2.064 14.629 1.00 96.44 73 ASN A CA 1
ATOM 547 C C . ASN A 1 73 ? -0.136 1.848 15.513 1.00 96.44 73 ASN A C 1
ATOM 549 O O . ASN A 1 73 ? 0.002 0.778 16.098 1.00 96.44 73 ASN A O 1
ATOM 553 N N . PRO A 1 74 ? 0.727 2.862 15.716 1.00 93.94 74 PRO A N 1
ATOM 554 C CA . PRO A 1 74 ? 1.938 2.721 16.534 1.00 93.94 74 PRO A CA 1
ATOM 555 C C . PRO A 1 74 ? 1.703 2.388 18.015 1.00 93.94 74 PRO A C 1
ATOM 557 O O . PRO A 1 74 ? 2.631 1.974 18.701 1.00 93.94 74 PRO A O 1
ATOM 560 N N . LYS A 1 75 ? 0.498 2.650 18.536 1.00 94.44 75 LYS A N 1
ATOM 561 C CA . LYS A 1 75 ? 0.194 2.636 19.976 1.00 94.44 75 LYS A CA 1
ATOM 562 C C . LYS A 1 75 ? -0.668 1.459 20.427 1.00 94.44 75 LYS A C 1
ATOM 564 O O . LYS A 1 75 ? -0.788 1.256 21.627 1.00 94.44 75 LYS A O 1
ATOM 569 N N . HIS A 1 76 ? -1.311 0.748 19.505 1.00 93.81 76 HIS A N 1
ATOM 570 C CA . HIS A 1 76 ? -2.255 -0.321 19.834 1.00 93.81 76 HIS A CA 1
ATOM 571 C C . HIS A 1 76 ? -1.823 -1.597 19.126 1.00 93.81 76 HIS A C 1
ATOM 573 O O . HIS A 1 76 ? -1.520 -1.553 17.938 1.00 93.81 76 HIS A O 1
ATOM 579 N N . GLU A 1 77 ? -1.823 -2.716 19.847 1.00 94.38 77 GLU A N 1
ATOM 580 C CA . GLU A 1 77 ? -1.504 -4.042 19.298 1.00 94.38 77 GLU A CA 1
ATOM 581 C C . GLU A 1 77 ? -2.741 -4.752 18.728 1.00 94.38 77 GLU A C 1
ATOM 583 O O . GLU A 1 77 ? -2.616 -5.681 17.932 1.00 94.38 77 GLU A O 1
ATOM 588 N N . GLU A 1 78 ? -3.939 -4.280 19.079 1.00 96.44 78 GLU A N 1
ATOM 589 C CA . GLU A 1 78 ? -5.215 -4.807 18.604 1.00 96.44 78 GLU A CA 1
ATOM 590 C C . GLU A 1 78 ? -6.234 -3.676 18.408 1.00 96.44 78 GLU A C 1
ATOM 592 O O . GLU A 1 78 ? -6.304 -2.737 19.206 1.00 96.44 78 GLU A O 1
ATOM 597 N N . ILE A 1 79 ? -7.010 -3.748 17.323 1.00 96.38 79 ILE A N 1
ATOM 598 C CA . ILE A 1 79 ? -8.094 -2.821 16.980 1.00 96.38 79 ILE A CA 1
ATOM 599 C C . ILE A 1 79 ? -9.241 -3.636 16.377 1.00 96.38 79 ILE A C 1
ATOM 601 O O . ILE A 1 79 ? -9.077 -4.279 15.347 1.00 96.38 79 ILE A O 1
ATOM 605 N N . HIS A 1 80 ? -10.419 -3.565 16.993 1.00 94.44 80 HIS A N 1
ATOM 606 C CA . HIS A 1 80 ? -11.646 -4.273 16.596 1.00 94.44 80 HIS A CA 1
ATOM 607 C C . HIS A 1 80 ? -11.457 -5.797 16.514 1.00 94.44 80 HIS A C 1
ATOM 609 O O . HIS A 1 80 ? -11.969 -6.441 15.606 1.00 94.44 80 HIS A O 1
ATOM 615 N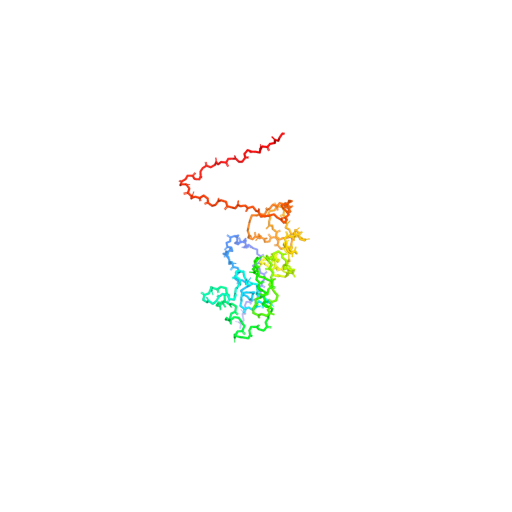 N . GLY A 1 81 ? -10.686 -6.373 17.448 1.00 94.44 81 GLY A N 1
ATOM 616 C CA . GLY A 1 81 ? -10.368 -7.807 17.469 1.00 94.44 81 GLY A CA 1
ATOM 617 C C . GLY A 1 81 ? -9.326 -8.238 16.431 1.00 94.44 81 GLY A C 1
ATOM 618 O O . GLY A 1 81 ? -9.006 -9.420 16.328 1.00 94.44 81 GLY A O 1
ATOM 619 N N . LEU A 1 82 ? -8.799 -7.297 15.641 1.00 94.94 82 LEU A N 1
ATOM 620 C CA . LEU A 1 82 ? -7.774 -7.550 14.636 1.00 94.94 82 LEU A CA 1
ATOM 621 C C . LEU A 1 82 ? -6.410 -7.103 15.149 1.00 94.94 82 LEU A C 1
ATOM 623 O O . LEU A 1 82 ? -6.265 -5.997 15.675 1.00 94.94 82 LEU A O 1
ATOM 627 N N . ARG A 1 83 ? -5.388 -7.934 14.919 1.00 95.56 83 ARG A N 1
ATOM 628 C CA . ARG A 1 83 ? -3.993 -7.587 15.207 1.00 95.56 83 ARG A CA 1
ATOM 629 C C . ARG A 1 83 ? -3.606 -6.309 14.464 1.00 95.56 83 ARG A C 1
ATOM 631 O O . ARG A 1 83 ? -3.674 -6.262 13.237 1.00 95.56 83 ARG A O 1
ATOM 638 N N . ALA A 1 84 ? -3.162 -5.305 15.206 1.00 96.06 84 ALA A N 1
ATOM 639 C CA . ALA A 1 84 ? -2.661 -4.053 14.672 1.00 96.06 84 ALA A CA 1
ATOM 640 C C . ALA A 1 84 ? -1.131 -4.085 14.555 1.00 96.06 84 ALA A C 1
ATOM 642 O O . ALA A 1 84 ? -0.424 -4.654 15.388 1.00 96.06 84 ALA A O 1
ATOM 643 N N . TYR A 1 85 ? -0.625 -3.465 13.493 1.00 94.50 85 TYR A N 1
ATOM 644 C CA . TYR A 1 85 ? 0.803 -3.330 13.218 1.00 94.50 85 TYR A CA 1
ATOM 645 C C . TYR A 1 85 ? 1.250 -1.899 13.499 1.00 94.50 85 TYR A C 1
ATOM 647 O O . TYR A 1 85 ? 0.500 -0.949 13.271 1.00 94.50 85 TYR A O 1
ATOM 655 N N . GLN A 1 86 ? 2.478 -1.718 13.975 1.00 92.38 86 GLN A N 1
ATOM 656 C CA . GLN A 1 86 ? 2.956 -0.388 14.369 1.00 92.38 86 GLN A CA 1
ATOM 657 C C . GLN A 1 86 ? 3.231 0.511 13.159 1.00 92.38 86 GLN A C 1
ATOM 659 O O . GLN A 1 86 ? 3.061 1.728 13.230 1.00 92.38 86 GLN A O 1
ATOM 664 N N . GLU A 1 87 ? 3.613 -0.095 12.037 1.00 89.00 87 GLU A N 1
ATOM 665 C CA . GLU A 1 87 ? 3.944 0.594 10.797 1.00 89.00 87 GLU A CA 1
ATOM 666 C C . GLU A 1 87 ? 3.658 -0.282 9.574 1.00 89.00 87 GLU A C 1
ATOM 668 O O . GLU A 1 87 ? 3.645 -1.511 9.646 1.00 89.00 87 GLU A O 1
ATOM 673 N N . VAL A 1 88 ? 3.490 0.362 8.416 1.00 85.19 88 VAL A N 1
ATOM 674 C CA . VAL A 1 88 ? 3.260 -0.315 7.126 1.00 85.19 88 VAL A CA 1
ATOM 675 C C . VAL A 1 88 ? 4.442 -1.211 6.739 1.00 85.19 88 VAL A C 1
ATOM 677 O O . VAL A 1 88 ? 4.263 -2.218 6.062 1.00 85.19 88 VAL A O 1
ATOM 680 N N . GLY A 1 89 ? 5.643 -0.891 7.222 1.00 81.56 89 GLY A N 1
ATOM 681 C CA . GLY A 1 89 ? 6.844 -1.701 7.043 1.00 81.56 89 GLY A CA 1
ATOM 682 C C . GLY A 1 89 ? 6.744 -3.138 7.516 1.00 81.56 89 GLY A C 1
ATOM 683 O O . GLY A 1 89 ? 7.392 -4.016 6.957 1.00 81.56 89 GLY A O 1
ATOM 684 N N . GLN A 1 90 ? 5.923 -3.402 8.527 1.00 84.56 90 GLN A N 1
ATOM 685 C CA . GLN A 1 90 ? 5.748 -4.750 9.063 1.00 84.56 90 GLN A CA 1
ATOM 686 C C . GLN A 1 90 ? 4.880 -5.632 8.150 1.00 84.56 90 GLN A C 1
ATOM 688 O O . GLN A 1 90 ? 4.753 -6.831 8.392 1.00 84.56 90 GLN A O 1
ATOM 693 N N . LEU A 1 91 ? 4.293 -5.053 7.097 1.00 83.56 91 LEU A N 1
ATOM 694 C CA . LEU A 1 91 ? 3.423 -5.750 6.161 1.00 83.56 91 LEU A CA 1
ATOM 695 C C . LEU A 1 91 ? 4.243 -6.323 5.003 1.00 83.56 91 LEU A C 1
ATOM 697 O O . LEU A 1 91 ? 4.806 -5.589 4.186 1.00 83.56 91 LEU A O 1
ATOM 701 N N . SER A 1 92 ? 4.269 -7.649 4.908 1.00 76.12 92 SER A N 1
ATOM 702 C CA . SER A 1 92 ? 4.902 -8.360 3.798 1.00 76.12 92 SER A CA 1
ATOM 703 C C . SER A 1 92 ? 3.857 -8.674 2.724 1.00 76.12 92 SER A C 1
ATOM 705 O O . SER A 1 92 ? 3.286 -9.758 2.701 1.00 76.12 92 SER A O 1
ATOM 707 N N . GLU A 1 93 ? 3.573 -7.693 1.861 1.00 75.31 93 GLU A N 1
ATOM 708 C CA . GLU A 1 93 ? 2.588 -7.797 0.769 1.00 75.31 93 GLU A CA 1
ATOM 709 C C . GLU A 1 93 ? 3.220 -7.366 -0.570 1.00 75.31 93 GLU A C 1
ATOM 711 O O . GLU A 1 93 ? 2.986 -6.252 -1.058 1.00 75.31 93 GLU A O 1
ATOM 716 N N . PRO A 1 94 ? 4.074 -8.213 -1.174 1.00 67.88 94 PRO A N 1
ATOM 717 C CA . PRO A 1 94 ? 4.904 -7.829 -2.316 1.00 67.88 94 PRO A CA 1
ATOM 718 C C . PRO A 1 94 ? 4.092 -7.479 -3.568 1.00 67.88 94 PRO A C 1
ATOM 720 O O . PRO A 1 94 ? 4.491 -6.602 -4.339 1.00 67.88 94 PRO A O 1
ATOM 723 N N . GLU A 1 95 ? 2.925 -8.098 -3.773 1.00 71.69 95 GLU A N 1
ATOM 724 C CA . GLU A 1 95 ? 2.068 -7.785 -4.922 1.00 71.69 95 GLU A CA 1
ATOM 725 C C . GLU A 1 95 ? 1.536 -6.352 -4.872 1.00 71.69 95 GLU A C 1
ATOM 727 O O . GLU A 1 95 ? 1.525 -5.662 -5.896 1.00 71.69 95 GLU A O 1
ATOM 732 N N . GLY A 1 96 ? 1.133 -5.878 -3.690 1.00 73.75 96 GLY A N 1
ATOM 733 C CA . GLY A 1 96 ? 0.655 -4.511 -3.481 1.00 73.75 96 GLY A CA 1
ATOM 734 C C . GLY A 1 96 ? 1.762 -3.458 -3.571 1.00 73.75 96 GLY A C 1
ATOM 735 O O . GLY A 1 96 ? 1.483 -2.305 -3.892 1.00 73.75 96 GLY A O 1
ATOM 736 N N . GLN A 1 97 ? 3.014 -3.856 -3.336 1.00 80.12 97 GLN A N 1
ATOM 737 C CA . GLN A 1 97 ? 4.173 -2.960 -3.236 1.00 80.12 97 GLN A CA 1
ATOM 738 C C . GLN A 1 97 ? 5.051 -2.941 -4.502 1.00 80.12 97 GLN A C 1
ATOM 740 O O . GLN A 1 97 ? 6.070 -2.248 -4.546 1.00 80.12 97 GLN A O 1
ATOM 745 N N . THR A 1 98 ? 4.672 -3.698 -5.535 1.00 87.75 98 THR A N 1
ATOM 746 C CA . THR A 1 98 ? 5.425 -3.798 -6.790 1.00 87.75 98 THR A CA 1
ATOM 747 C C . THR A 1 98 ? 5.019 -2.713 -7.787 1.00 87.75 98 THR A C 1
ATOM 749 O O . THR A 1 98 ? 3.841 -2.527 -8.093 1.00 87.75 98 THR A O 1
ATOM 752 N N . THR A 1 99 ? 6.015 -2.046 -8.367 1.00 89.69 99 THR A N 1
ATOM 753 C CA . THR A 1 99 ? 5.847 -1.206 -9.555 1.00 89.69 99 THR A CA 1
ATOM 754 C C . THR A 1 99 ? 5.886 -2.085 -10.800 1.00 89.69 99 THR A C 1
ATOM 756 O O . THR A 1 99 ? 6.883 -2.764 -11.060 1.00 89.69 99 THR A O 1
ATOM 759 N N . TYR A 1 100 ? 4.825 -2.035 -11.602 1.00 90.44 100 TYR A N 1
ATOM 760 C CA . TYR A 1 100 ? 4.711 -2.768 -12.863 1.00 90.44 100 TYR A CA 1
ATOM 761 C C . TYR A 1 100 ? 4.870 -1.833 -14.062 1.00 90.44 100 TYR A C 1
ATOM 763 O O . TYR A 1 100 ? 4.522 -0.654 -14.007 1.00 90.44 100 TYR A O 1
ATOM 771 N N . CYS A 1 101 ? 5.360 -2.375 -15.176 1.00 91.56 101 CYS A N 1
ATOM 772 C CA . CYS A 1 101 ? 5.340 -1.683 -16.460 1.00 91.56 101 CYS A CA 1
ATOM 773 C C . CYS A 1 101 ? 3.894 -1.439 -16.917 1.00 91.56 101 CYS A C 1
ATOM 775 O O . CYS A 1 101 ? 3.120 -2.387 -17.000 1.00 91.56 101 CYS A O 1
ATOM 777 N N . SER A 1 102 ? 3.548 -0.209 -17.301 1.00 90.06 102 SER A N 1
ATOM 778 C CA . SER A 1 102 ? 2.196 0.136 -17.770 1.00 90.06 102 SER A CA 1
ATOM 779 C C . SER A 1 102 ? 1.827 -0.441 -19.140 1.00 90.06 102 SER A C 1
ATOM 781 O O . SER A 1 102 ? 0.659 -0.422 -19.499 1.00 90.06 102 SER A O 1
ATOM 783 N N . VAL A 1 103 ? 2.805 -0.925 -19.916 1.00 91.25 103 VAL A N 1
ATOM 784 C CA . VAL A 1 103 ? 2.581 -1.472 -21.265 1.00 91.25 103 VAL A CA 1
ATOM 785 C C . VAL A 1 103 ? 2.572 -2.998 -21.254 1.00 91.25 103 VAL A C 1
ATOM 787 O O . VAL A 1 103 ? 1.622 -3.614 -21.715 1.00 91.25 103 VAL A O 1
ATOM 790 N N . CYS A 1 104 ? 3.622 -3.632 -20.722 1.00 93.06 104 CYS A N 1
ATOM 791 C CA . CYS A 1 104 ? 3.766 -5.094 -20.766 1.00 93.06 104 CYS A CA 1
ATOM 792 C C . CYS A 1 104 ? 3.517 -5.802 -19.424 1.00 93.06 104 CYS A C 1
ATOM 794 O O . CYS A 1 104 ? 3.679 -7.019 -19.344 1.00 93.06 10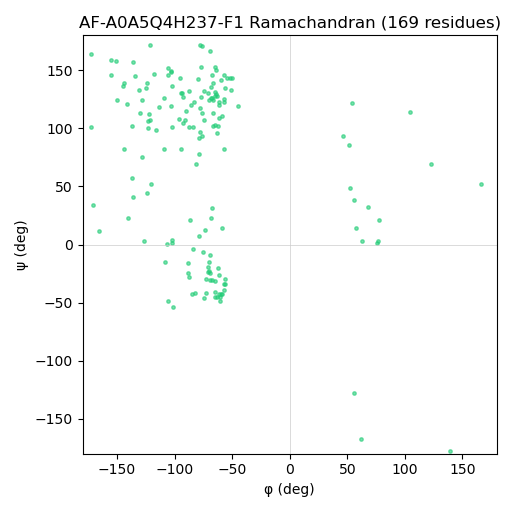4 CYS A O 1
ATOM 796 N N . HIS A 1 105 ? 3.186 -5.050 -18.368 1.00 90.44 105 HIS A N 1
ATOM 797 C CA . HIS A 1 105 ? 2.871 -5.546 -17.020 1.00 90.44 105 HIS A CA 1
ATOM 798 C C . HIS A 1 105 ? 3.974 -6.380 -16.345 1.00 90.44 105 HIS A C 1
ATOM 800 O O . HIS A 1 105 ? 3.734 -7.016 -15.322 1.00 90.44 105 HIS A O 1
ATOM 806 N N . GLN A 1 106 ? 5.208 -6.361 -16.858 1.00 92.81 106 GLN A N 1
ATOM 807 C CA . GLN A 1 106 ? 6.336 -6.990 -16.176 1.00 92.81 106 GLN A CA 1
ATOM 808 C C . GLN A 1 106 ? 6.646 -6.252 -14.858 1.00 92.81 106 GLN A C 1
ATOM 810 O O . GLN A 1 106 ? 6.641 -5.015 -14.857 1.00 92.81 106 GLN A O 1
ATOM 815 N N . PRO A 1 107 ? 6.960 -6.968 -13.761 1.00 92.88 107 PRO A N 1
ATOM 816 C CA . PRO A 1 107 ? 7.503 -6.363 -12.549 1.00 92.88 107 PRO A CA 1
ATOM 817 C C . PRO A 1 107 ? 8.801 -5.598 -12.845 1.00 92.88 107 PRO A C 1
ATOM 819 O O . PRO A 1 107 ? 9.744 -6.153 -13.419 1.00 92.88 107 PRO A O 1
ATOM 822 N N . LEU A 1 108 ? 8.837 -4.319 -12.471 1.00 93.69 108 LEU A N 1
ATOM 823 C CA . LEU A 1 108 ? 9.998 -3.443 -12.666 1.00 93.69 108 LEU A CA 1
ATOM 824 C C . LEU A 1 108 ? 10.734 -3.194 -11.355 1.00 93.69 108 LEU A C 1
ATOM 826 O O . LEU A 1 108 ? 11.947 -3.340 -11.299 1.00 93.69 108 LEU A O 1
ATOM 830 N N . ILE A 1 109 ? 10.012 -2.837 -10.295 1.00 92.25 109 ILE A N 1
ATOM 831 C CA . ILE A 1 109 ? 10.593 -2.662 -8.961 1.00 92.25 109 ILE A CA 1
ATOM 832 C C . ILE A 1 109 ? 9.734 -3.452 -7.989 1.00 92.25 109 ILE A C 1
ATOM 834 O O . ILE A 1 109 ? 8.572 -3.103 -7.790 1.00 92.25 109 ILE A O 1
ATOM 838 N N . THR A 1 110 ? 10.287 -4.507 -7.400 1.00 90.75 110 THR A N 1
ATOM 839 C CA . THR A 1 110 ? 9.593 -5.296 -6.375 1.00 90.75 110 THR A CA 1
ATOM 840 C C . THR A 1 110 ? 10.136 -4.938 -5.002 1.00 90.75 110 THR A C 1
ATOM 842 O O . THR A 1 110 ? 11.304 -4.562 -4.840 1.00 90.75 110 THR A O 1
ATOM 845 N N . ARG A 1 111 ? 9.265 -5.031 -4.002 1.00 84.88 111 ARG A N 1
ATOM 846 C CA . ARG A 1 111 ? 9.588 -4.695 -2.621 1.00 84.88 111 ARG A CA 1
ATOM 847 C C . ARG A 1 111 ? 9.064 -5.776 -1.700 1.00 84.88 111 ARG A C 1
ATOM 849 O O . ARG A 1 111 ? 8.009 -6.354 -1.950 1.00 84.88 111 ARG A O 1
ATOM 856 N N . VAL A 1 112 ? 9.822 -6.013 -0.643 1.00 81.38 112 VAL A N 1
ATOM 857 C CA . VAL A 1 112 ? 9.382 -6.778 0.516 1.00 81.38 112 VAL A CA 1
ATOM 858 C C . VAL A 1 112 ? 9.574 -5.846 1.697 1.00 81.38 112 VAL A C 1
ATOM 860 O O . VAL A 1 112 ? 10.711 -5.539 2.070 1.00 81.38 112 VAL A O 1
ATOM 863 N N . SER A 1 113 ? 8.465 -5.324 2.223 1.00 77.94 113 SER A N 1
ATOM 864 C CA . SER A 1 113 ? 8.495 -4.266 3.231 1.00 77.94 113 SER A CA 1
ATOM 865 C C . SER A 1 113 ? 9.297 -3.054 2.718 1.00 77.94 113 SER A C 1
ATOM 867 O O . SER A 1 113 ? 9.064 -2.546 1.621 1.00 77.94 113 SER A O 1
ATOM 869 N N . HIS A 1 114 ? 10.280 -2.581 3.482 1.00 75.38 114 HIS A N 1
ATOM 870 C CA . HIS A 1 114 ? 11.120 -1.445 3.104 1.00 75.38 114 HIS A CA 1
ATOM 871 C C . HIS A 1 114 ? 12.307 -1.813 2.198 1.00 75.38 114 HIS A C 1
ATOM 873 O O . HIS A 1 114 ? 13.026 -0.922 1.745 1.00 75.38 114 HIS A O 1
ATOM 879 N N . SER A 1 115 ? 12.517 -3.099 1.910 1.00 80.50 115 SER A N 1
ATOM 880 C CA . SER A 1 115 ? 13.647 -3.570 1.109 1.00 80.50 115 SER A CA 1
ATOM 881 C C . SER A 1 115 ? 13.263 -3.696 -0.361 1.00 80.50 115 SER A C 1
ATOM 883 O O . SER A 1 115 ? 12.255 -4.315 -0.706 1.00 80.50 115 SER A O 1
ATOM 885 N N . ILE A 1 116 ? 14.087 -3.133 -1.247 1.00 86.88 116 ILE A N 1
ATOM 886 C CA . ILE A 1 116 ? 13.955 -3.351 -2.691 1.00 86.88 116 ILE A CA 1
ATOM 887 C C . ILE A 1 116 ? 14.503 -4.744 -2.998 1.00 86.88 116 ILE A C 1
ATOM 889 O O . ILE A 1 116 ? 15.697 -4.987 -2.853 1.00 86.88 116 ILE A O 1
ATOM 893 N N . ALA A 1 117 ? 13.621 -5.652 -3.412 1.00 87.12 117 ALA A N 1
ATOM 894 C CA . ALA A 1 117 ? 13.982 -7.028 -3.746 1.00 87.12 117 ALA A CA 1
ATOM 895 C C . ALA A 1 117 ? 14.416 -7.167 -5.211 1.00 87.12 117 ALA A C 1
ATOM 897 O O . ALA A 1 117 ? 15.204 -8.043 -5.558 1.00 87.12 117 ALA A O 1
ATOM 898 N N . THR A 1 118 ? 13.911 -6.310 -6.099 1.00 90.62 118 THR A N 1
ATOM 899 C CA . THR A 1 118 ? 14.296 -6.306 -7.513 1.00 90.62 118 THR A CA 1
ATOM 900 C C . THR A 1 118 ? 14.307 -4.886 -8.051 1.00 90.62 118 THR A C 1
ATOM 902 O O . THR A 1 118 ? 13.370 -4.123 -7.817 1.00 90.62 118 THR A O 1
ATOM 905 N N . TRP A 1 119 ? 15.345 -4.567 -8.822 1.00 91.88 119 TRP A N 1
ATOM 906 C CA . TRP A 1 119 ? 15.455 -3.353 -9.622 1.00 91.88 119 TRP A CA 1
ATOM 907 C C . TRP A 1 119 ? 15.691 -3.739 -11.080 1.00 91.88 119 TRP A C 1
ATOM 909 O O . TRP A 1 119 ? 16.789 -4.117 -11.471 1.00 91.88 119 TRP A O 1
ATOM 919 N N . ASN A 1 120 ? 14.629 -3.706 -11.873 1.00 94.06 120 ASN A N 1
ATOM 920 C CA . ASN A 1 120 ? 14.596 -4.215 -13.239 1.00 94.06 120 ASN A CA 1
ATOM 921 C C . ASN A 1 120 ? 14.229 -3.089 -14.215 1.00 94.06 120 ASN A C 1
ATOM 923 O O . ASN A 1 120 ? 13.278 -3.190 -14.994 1.00 94.06 120 ASN A O 1
ATOM 927 N N . LEU A 1 121 ? 14.963 -1.982 -14.113 1.00 92.06 121 LEU A N 1
ATOM 928 C CA . LEU A 1 121 ? 14.903 -0.831 -15.009 1.00 92.06 121 LEU A CA 1
ATOM 929 C C . LEU A 1 121 ? 16.264 -0.658 -15.683 1.00 92.06 121 LEU A C 1
ATOM 931 O O . LEU A 1 121 ? 17.294 -0.918 -15.072 1.00 92.06 121 LEU A O 1
ATOM 935 N N . THR A 1 122 ? 16.273 -0.189 -16.929 1.00 91.44 122 THR A N 1
ATOM 936 C CA . THR A 1 122 ? 17.517 0.260 -17.576 1.00 91.44 122 THR A CA 1
ATOM 937 C C . THR A 1 122 ? 17.937 1.641 -17.047 1.00 91.44 122 THR A C 1
ATOM 939 O O . THR A 1 122 ? 17.113 2.336 -16.446 1.00 91.44 122 THR A O 1
ATOM 942 N N . ASP A 1 123 ? 19.147 2.103 -17.395 1.00 83.06 123 ASP A N 1
ATOM 943 C CA . ASP A 1 123 ? 19.773 3.394 -17.001 1.00 83.06 123 ASP A CA 1
ATOM 944 C C . ASP A 1 123 ? 19.018 4.691 -17.392 1.00 83.06 123 ASP A C 1
ATOM 946 O O . ASP A 1 123 ? 19.542 5.796 -17.311 1.00 83.06 123 ASP A O 1
ATOM 950 N N . GLY A 1 124 ? 17.751 4.598 -17.787 1.00 84.19 124 GLY A N 1
ATOM 951 C CA . GLY A 1 124 ? 16.868 5.739 -18.037 1.00 84.19 124 GLY A CA 1
ATOM 952 C C . GLY A 1 124 ? 15.438 5.513 -17.555 1.00 84.19 124 GLY A C 1
ATOM 953 O O . GLY A 1 124 ? 14.517 6.104 -18.117 1.00 84.19 124 GLY A O 1
ATOM 954 N N . GLY A 1 125 ? 15.227 4.605 -16.594 1.00 91.31 125 GLY A N 1
ATOM 955 C CA . GLY A 1 125 ? 13.897 4.299 -16.063 1.00 91.31 125 GLY A CA 1
ATOM 956 C C . GLY A 1 125 ? 12.980 3.609 -17.077 1.00 91.31 125 GLY A C 1
ATOM 957 O O . GLY A 1 125 ? 11.768 3.833 -17.076 1.00 91.31 125 GLY A O 1
ATOM 958 N N . ARG A 1 126 ? 13.536 2.795 -17.984 1.00 94.00 126 ARG A N 1
ATOM 959 C CA . ARG A 1 126 ? 12.755 2.089 -19.012 1.00 94.00 126 ARG A CA 1
ATOM 960 C C . ARG A 1 126 ? 12.574 0.625 -18.666 1.00 94.00 126 ARG A C 1
ATOM 962 O O . ARG A 1 126 ? 13.446 -0.008 -18.075 1.00 94.00 126 ARG A O 1
ATOM 969 N N . CYS A 1 127 ? 11.436 0.086 -19.090 1.00 94.31 127 CYS A N 1
ATOM 970 C CA . CYS A 1 127 ? 11.183 -1.343 -19.014 1.00 94.31 127 CYS A CA 1
ATOM 971 C C . CYS A 1 127 ? 12.167 -2.102 -19.927 1.00 94.31 127 CYS A C 1
ATOM 973 O O . CYS A 1 127 ? 12.210 -1.806 -21.121 1.00 94.31 127 CYS A O 1
ATOM 975 N N . PRO A 1 128 ? 12.892 -3.118 -19.431 1.00 94.56 128 PRO A N 1
ATOM 976 C CA . PRO 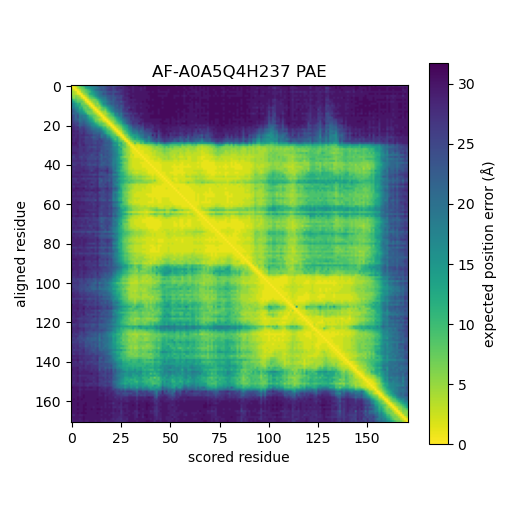A 1 128 ? 13.836 -3.880 -20.250 1.00 94.56 128 PRO A CA 1
ATOM 977 C C . PRO A 1 128 ? 13.147 -4.791 -21.277 1.00 94.56 128 PRO A C 1
ATOM 979 O O . PRO A 1 128 ? 13.770 -5.187 -22.253 1.00 94.56 128 PRO A O 1
ATOM 982 N N . ARG A 1 129 ? 11.857 -5.106 -21.090 1.00 95.50 129 ARG A N 1
ATOM 983 C CA . ARG A 1 129 ? 11.094 -5.980 -21.995 1.00 95.50 129 ARG A CA 1
ATOM 984 C C . ARG A 1 129 ? 10.484 -5.253 -23.193 1.00 95.50 129 ARG A C 1
ATOM 986 O O . ARG A 1 129 ? 10.475 -5.798 -24.285 1.00 95.50 129 ARG A O 1
ATOM 993 N N . CYS A 1 130 ? 9.918 -4.064 -22.987 1.00 94.94 130 CYS A N 1
ATOM 994 C CA . CYS A 1 130 ? 9.181 -3.335 -24.034 1.00 94.94 130 CYS A CA 1
ATOM 995 C C . CYS A 1 130 ? 9.663 -1.894 -24.250 1.00 94.94 130 CYS A C 1
ATOM 997 O O . CYS A 1 130 ? 9.063 -1.151 -25.019 1.00 94.94 130 CYS A O 1
ATOM 999 N N . SER A 1 131 ? 10.710 -1.468 -23.539 1.00 94.12 131 SER A N 1
ATOM 1000 C CA . SER A 1 131 ? 11.350 -0.148 -23.663 1.00 94.12 131 SER A CA 1
ATOM 1001 C C . SER A 1 131 ? 10.476 1.072 -23.328 1.00 94.12 131 SER A C 1
ATOM 1003 O O . SER A 1 131 ? 10.957 2.212 -23.401 1.00 94.12 131 SER A O 1
ATOM 1005 N N . SER A 1 132 ? 9.225 0.866 -22.897 1.00 92.50 132 SER A N 1
ATOM 1006 C CA . SER A 1 132 ? 8.342 1.937 -22.433 1.00 92.50 132 SER A CA 1
ATOM 1007 C C . SER A 1 132 ? 8.959 2.671 -21.240 1.00 92.50 132 SER A C 1
ATOM 1009 O O . SER A 1 132 ? 9.546 2.047 -20.350 1.00 92.50 132 SER A O 1
ATOM 1011 N N . CYS A 1 133 ? 8.791 3.992 -21.192 1.00 91.81 133 CYS A N 1
ATOM 1012 C CA . CYS A 1 133 ? 9.229 4.796 -20.053 1.00 91.81 133 CYS A CA 1
ATOM 1013 C C . CYS A 1 133 ? 8.344 4.501 -18.834 1.00 91.81 133 CYS A C 1
ATOM 1015 O O . CYS A 1 133 ? 7.121 4.626 -18.925 1.00 91.81 133 CYS A O 1
ATOM 1017 N N . CYS A 1 134 ? 8.946 4.104 -17.712 1.00 90.56 134 CYS A N 1
ATOM 1018 C CA . CYS A 1 134 ? 8.237 4.015 -16.442 1.00 90.56 134 CYS A CA 1
ATOM 1019 C C . CYS A 1 134 ? 8.024 5.436 -15.907 1.00 90.56 134 CYS A C 1
ATOM 1021 O O . CYS A 1 134 ? 8.952 6.241 -15.894 1.00 90.56 134 CYS A O 1
ATOM 1023 N N . ALA A 1 135 ? 6.808 5.769 -15.475 1.00 87.75 135 ALA A N 1
ATOM 1024 C CA . ALA A 1 135 ? 6.535 7.091 -14.923 1.00 87.75 135 ALA A CA 1
ATOM 1025 C C . ALA A 1 135 ? 7.295 7.285 -13.598 1.00 87.75 135 ALA A C 1
ATOM 1027 O O . ALA A 1 135 ? 7.144 6.480 -12.681 1.00 87.75 135 ALA A O 1
ATOM 1028 N N . GLY A 1 136 ? 8.108 8.341 -13.506 1.00 87.31 136 GLY A N 1
ATOM 1029 C CA . GLY A 1 136 ? 8.910 8.672 -12.324 1.00 87.31 136 GLY A CA 1
ATOM 1030 C C . GLY A 1 136 ? 10.317 9.159 -12.676 1.00 87.31 136 GLY A C 1
ATOM 1031 O O . GLY A 1 136 ? 10.666 9.287 -13.849 1.00 87.31 136 GLY A O 1
ATOM 1032 N N . VAL A 1 137 ? 11.116 9.438 -11.645 1.00 87.88 137 VAL A N 1
ATOM 1033 C CA . VAL A 1 137 ? 12.556 9.709 -11.753 1.00 87.88 137 VAL A CA 1
ATOM 1034 C C . VAL A 1 137 ? 13.271 8.559 -11.059 1.00 87.88 137 VAL A C 1
ATOM 1036 O O . VAL A 1 137 ? 13.054 8.328 -9.871 1.00 87.88 137 VAL A O 1
ATOM 1039 N N . PHE A 1 138 ? 14.078 7.819 -11.812 1.00 89.94 138 PHE A N 1
ATOM 1040 C CA . PHE A 1 138 ? 14.746 6.609 -11.345 1.00 89.94 138 PHE A CA 1
ATOM 1041 C C . PHE A 1 138 ? 16.250 6.747 -11.545 1.00 89.94 138 PHE A C 1
ATOM 1043 O O . PHE A 1 138 ? 16.688 7.248 -12.581 1.00 89.94 138 PHE A O 1
ATOM 1050 N N . GLU A 1 139 ? 17.026 6.294 -10.564 1.00 85.25 139 GLU A N 1
ATOM 1051 C CA . GLU A 1 139 ? 18.467 6.109 -10.732 1.00 85.25 139 GLU A CA 1
ATOM 1052 C C . GLU A 1 139 ? 18.764 4.814 -11.508 1.00 85.25 139 GLU A C 1
ATOM 1054 O O . GLU A 1 139 ? 17.867 4.020 -11.792 1.00 85.25 139 GLU A O 1
ATOM 1059 N N . SER A 1 140 ? 20.017 4.588 -11.899 1.00 84.38 140 SER A N 1
ATOM 1060 C CA . SER A 1 140 ? 20.412 3.347 -12.581 1.00 84.38 140 SER A CA 1
ATOM 1061 C C . SER A 1 140 ? 20.316 2.123 -11.667 1.00 84.38 140 SER A C 1
ATOM 1063 O O . SER A 1 140 ? 20.019 1.022 -12.123 1.00 84.38 140 SER A O 1
ATOM 1065 N N . GLN A 1 141 ? 20.520 2.314 -10.364 1.00 85.69 141 GLN A N 1
ATOM 1066 C CA . GLN A 1 141 ? 20.525 1.260 -9.353 1.00 85.69 141 GLN A CA 1
ATOM 1067 C C . GLN A 1 141 ? 19.733 1.697 -8.114 1.00 85.69 141 GLN A C 1
ATOM 1069 O O . GLN A 1 141 ? 19.562 2.898 -7.882 1.00 85.69 141 GLN A O 1
ATOM 1074 N N . PRO A 1 142 ? 19.238 0.748 -7.300 1.00 84.62 142 PRO A N 1
ATOM 1075 C CA . PRO A 1 142 ? 18.623 1.092 -6.029 1.00 84.62 142 PRO A CA 1
ATOM 1076 C C . PRO A 1 142 ? 19.679 1.705 -5.100 1.00 84.62 142 PRO A C 1
ATOM 1078 O O . PRO A 1 142 ? 20.758 1.148 -4.924 1.00 84.62 142 PRO A O 1
ATOM 1081 N N . GLY A 1 143 ? 19.365 2.849 -4.494 1.00 82.25 143 GLY A N 1
ATOM 1082 C CA . GLY A 1 143 ? 20.234 3.455 -3.484 1.00 82.25 143 GLY A CA 1
ATOM 1083 C C . GLY A 1 143 ? 20.281 2.646 -2.181 1.00 82.25 143 GLY A C 1
ATOM 1084 O O . GLY A 1 143 ? 19.416 1.817 -1.906 1.00 82.25 143 GLY A O 1
ATOM 1085 N N . GLU A 1 144 ? 21.248 2.956 -1.318 1.00 80.44 144 GLU A N 1
ATOM 1086 C CA . GLU A 1 144 ? 21.486 2.252 -0.042 1.00 80.44 144 GLU A CA 1
ATOM 1087 C C . GLU A 1 144 ? 20.654 2.792 1.137 1.00 80.44 144 GLU A C 1
ATOM 1089 O O . GLU A 1 144 ? 21.001 2.621 2.304 1.00 80.44 144 GLU A O 1
ATOM 1094 N N . TRP A 1 145 ? 19.547 3.479 0.846 1.00 74.31 145 TRP A N 1
ATOM 1095 C CA . TRP A 1 145 ? 18.765 4.215 1.845 1.00 74.31 145 TRP A CA 1
ATOM 1096 C C . TRP A 1 145 ? 18.274 3.340 3.018 1.00 74.31 145 TRP A C 1
ATOM 1098 O O . TRP A 1 145 ? 18.218 3.799 4.161 1.00 74.31 145 TRP A O 1
ATOM 1108 N N . GLY A 1 146 ? 17.962 2.068 2.751 1.00 69.81 146 GLY A N 1
ATOM 1109 C CA . GLY A 1 146 ? 17.480 1.112 3.750 1.00 69.81 146 GLY A CA 1
ATOM 1110 C C . GLY A 1 146 ? 16.151 1.517 4.403 1.00 69.81 146 GLY A C 1
ATOM 1111 O O . GLY A 1 146 ? 15.452 2.421 3.943 1.00 69.81 146 GLY A O 1
ATOM 1112 N N . ASN A 1 147 ? 15.786 0.842 5.498 1.00 68.94 147 ASN A N 1
ATOM 1113 C CA . ASN A 1 147 ? 14.595 1.183 6.282 1.00 68.94 147 ASN A CA 1
ATOM 1114 C C . ASN A 1 147 ? 14.871 2.391 7.197 1.00 68.94 147 ASN A C 1
ATOM 1116 O O . ASN A 1 147 ? 15.154 2.231 8.385 1.00 68.94 147 ASN A O 1
ATOM 1120 N N . ARG A 1 148 ? 14.870 3.600 6.627 1.00 71.12 148 ARG A N 1
ATOM 1121 C CA . ARG A 1 148 ? 15.091 4.853 7.363 1.00 71.12 148 ARG A CA 1
ATOM 1122 C C . ARG A 1 148 ? 14.023 5.882 7.013 1.00 71.12 148 ARG A C 1
ATOM 1124 O O . ARG A 1 148 ? 13.775 6.154 5.840 1.00 71.12 148 ARG A O 1
ATOM 1131 N N . HIS A 1 149 ? 13.454 6.521 8.030 1.00 71.75 149 HIS A N 1
ATOM 1132 C CA . HIS A 1 149 ? 12.577 7.676 7.854 1.00 71.75 149 HIS A CA 1
ATOM 1133 C C . HIS A 1 149 ? 13.417 8.955 7.765 1.00 71.75 149 HIS A C 1
ATOM 1135 O O . HIS A 1 149 ? 14.134 9.280 8.711 1.00 71.75 149 HIS A O 1
ATOM 1141 N N . LEU A 1 150 ? 13.323 9.695 6.651 1.00 73.12 150 LEU A N 1
ATOM 1142 C CA . LEU A 1 150 ? 13.846 11.062 6.587 1.00 73.12 150 LEU A CA 1
ATOM 1143 C C . LEU A 1 150 ? 12.728 12.054 6.906 1.00 73.12 150 LEU A C 1
ATOM 1145 O O . LEU A 1 150 ? 11.672 11.980 6.271 1.00 73.12 150 LEU A O 1
ATOM 1149 N N . PRO A 1 151 ? 12.940 13.017 7.815 1.00 77.81 151 PRO A N 1
ATOM 1150 C CA . PRO A 1 151 ? 12.036 14.148 7.920 1.00 77.81 151 PRO A CA 1
ATOM 1151 C C . PRO A 1 151 ? 12.042 14.926 6.598 1.00 77.81 151 PRO A C 1
ATOM 1153 O O . PRO A 1 151 ? 13.076 15.417 6.144 1.00 77.81 151 PRO A O 1
ATOM 1156 N N . VAL A 1 152 ? 10.870 15.032 5.970 1.00 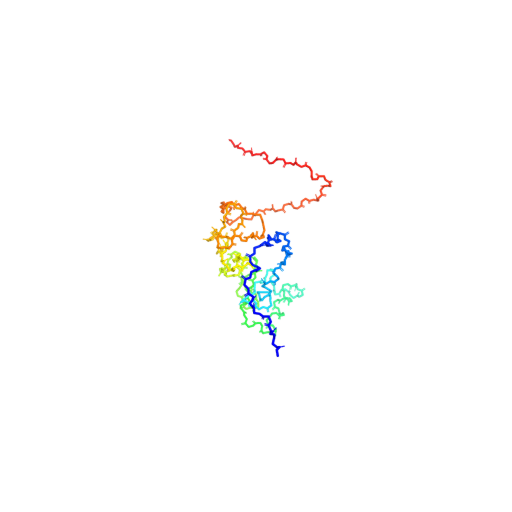80.81 152 VAL A N 1
ATOM 1157 C CA . VAL A 1 152 ? 10.665 15.889 4.801 1.00 80.81 152 VAL A CA 1
ATOM 1158 C C . VAL A 1 152 ? 10.204 17.251 5.301 1.00 80.81 152 VAL A C 1
ATOM 1160 O O . VAL A 1 152 ? 9.069 17.415 5.744 1.00 80.81 152 VAL A O 1
ATOM 1163 N N . HIS A 1 153 ? 11.088 18.241 5.227 1.00 80.31 153 HIS A N 1
ATOM 1164 C CA . HIS A 1 153 ? 10.725 19.630 5.477 1.00 80.31 153 HIS A CA 1
ATOM 1165 C C . HIS A 1 153 ? 10.150 20.227 4.196 1.00 80.31 153 HIS A C 1
ATOM 1167 O O . HIS A 1 153 ? 10.885 20.573 3.271 1.00 80.31 153 HIS A O 1
ATOM 1173 N N . ILE A 1 154 ? 8.825 20.331 4.129 1.00 80.12 154 ILE A N 1
ATOM 1174 C CA . ILE A 1 154 ? 8.156 21.012 3.020 1.00 80.12 154 ILE A CA 1
ATOM 1175 C C . ILE A 1 154 ? 8.274 22.516 3.274 1.00 80.12 154 ILE A C 1
ATOM 1177 O O . ILE A 1 154 ? 7.522 23.091 4.059 1.00 80.12 154 ILE A O 1
ATOM 1181 N N . GLY A 1 155 ? 9.273 23.142 2.652 1.00 82.12 155 GLY A N 1
ATOM 1182 C CA . GLY A 1 155 ? 9.394 24.596 2.632 1.00 82.12 155 GLY A CA 1
ATOM 1183 C C . GLY A 1 155 ? 8.231 25.233 1.869 1.00 82.12 155 GLY A C 1
ATOM 1184 O O . GLY A 1 155 ? 7.665 24.626 0.958 1.00 82.12 155 GLY A O 1
ATOM 1185 N N . GLN A 1 156 ? 7.879 26.473 2.220 1.00 62.28 156 GLN A N 1
ATOM 1186 C CA . GLN A 1 156 ? 7.031 27.298 1.358 1.00 62.28 156 GLN A CA 1
ATOM 1187 C C . GLN A 1 156 ? 7.714 27.404 -0.016 1.00 62.28 156 GLN A C 1
ATOM 1189 O O . GLN A 1 156 ? 8.928 27.627 -0.045 1.00 62.28 156 GLN A O 1
ATOM 1194 N N . PRO A 1 157 ? 6.993 27.245 -1.142 1.00 56.41 157 PRO A N 1
ATOM 1195 C CA . PRO A 1 157 ? 7.570 27.494 -2.453 1.00 56.41 157 PRO A CA 1
ATOM 1196 C C . PRO A 1 157 ? 7.943 28.976 -2.525 1.00 56.41 157 PRO A C 1
ATOM 1198 O O . PRO A 1 157 ? 7.101 29.835 -2.774 1.00 56.41 157 PRO A O 1
ATOM 1201 N N . THR A 1 158 ? 9.204 29.297 -2.245 1.00 56.81 158 THR A N 1
ATOM 1202 C CA . THR A 1 158 ? 9.734 30.630 -2.491 1.00 56.81 158 THR A CA 1
ATOM 1203 C C . THR A 1 158 ? 9.767 30.807 -4.003 1.00 56.81 158 THR A C 1
ATOM 1205 O O . THR A 1 158 ? 10.258 29.947 -4.736 1.00 56.81 158 THR A O 1
ATOM 1208 N N . GLY A 1 159 ? 9.147 31.884 -4.479 1.00 49.47 159 GLY A N 1
ATOM 1209 C CA . GLY A 1 159 ? 8.820 32.126 -5.885 1.00 49.47 159 GLY A CA 1
ATOM 1210 C C . GLY A 1 159 ? 10.002 32.361 -6.829 1.00 49.47 159 GLY A C 1
ATOM 1211 O O . GLY A 1 159 ? 9.833 33.087 -7.794 1.00 49.47 159 GLY A O 1
ATOM 1212 N N . ASP A 1 160 ? 11.169 31.759 -6.595 1.00 53.72 160 ASP A N 1
ATOM 1213 C CA . ASP A 1 160 ? 12.332 31.872 -7.475 1.00 53.72 160 ASP A CA 1
ATOM 1214 C C . ASP A 1 160 ? 13.112 30.553 -7.534 1.00 53.72 160 ASP A C 1
ATOM 1216 O O . ASP A 1 160 ? 14.135 30.332 -6.884 1.00 53.72 160 ASP A O 1
ATOM 1220 N N . SER A 1 161 ? 12.631 29.635 -8.372 1.00 51.09 161 SER A N 1
ATOM 1221 C CA . SER A 1 161 ? 13.326 28.389 -8.700 1.00 51.09 161 SER A CA 1
ATOM 1222 C C . SER A 1 161 ? 14.399 28.629 -9.770 1.00 51.09 161 SER A C 1
ATOM 1224 O O . SER A 1 161 ? 14.315 28.154 -10.903 1.00 51.09 161 SER A O 1
ATOM 1226 N N . LYS A 1 162 ? 15.474 29.340 -9.406 1.00 48.66 162 LYS A N 1
ATOM 1227 C CA . LYS A 1 162 ? 16.728 29.333 -10.176 1.00 48.66 162 LYS A CA 1
ATOM 1228 C C . LYS A 1 162 ? 17.874 28.737 -9.355 1.00 48.66 162 LYS A C 1
ATOM 1230 O O . LYS A 1 162 ? 18.546 29.414 -8.595 1.00 48.66 162 LYS A O 1
ATOM 1235 N N . ARG A 1 163 ? 18.123 27.450 -9.632 1.00 52.75 163 ARG A N 1
ATOM 1236 C CA . ARG A 1 163 ? 19.411 26.732 -9.535 1.00 52.75 163 ARG A CA 1
ATOM 1237 C C . ARG A 1 163 ? 20.174 26.849 -8.205 1.00 52.75 163 ARG A C 1
ATOM 1239 O O . ARG A 1 163 ? 21.172 27.557 -8.127 1.00 52.75 163 ARG A O 1
ATOM 1246 N N . ALA A 1 164 ? 19.849 25.993 -7.240 1.00 43.41 164 ALA A N 1
ATOM 1247 C CA . ALA A 1 164 ? 20.815 25.599 -6.213 1.00 43.41 164 ALA A CA 1
ATOM 1248 C C . ALA A 1 164 ? 21.470 24.268 -6.620 1.00 43.41 164 ALA A C 1
ATOM 1250 O O . ALA A 1 164 ? 20.830 23.218 -6.629 1.00 43.41 164 ALA A O 1
ATOM 1251 N N . ARG A 1 165 ? 22.747 24.321 -7.023 1.00 44.44 165 ARG A N 1
ATOM 1252 C CA . ARG A 1 165 ? 23.580 23.129 -7.241 1.00 44.44 165 ARG A CA 1
ATOM 1253 C C . ARG A 1 165 ? 23.848 22.480 -5.881 1.00 44.44 165 ARG A C 1
ATOM 1255 O O . ARG A 1 165 ? 24.355 23.147 -4.986 1.00 44.44 165 ARG A O 1
ATOM 1262 N N . PHE A 1 166 ? 23.552 21.191 -5.745 1.00 41.88 166 PHE A N 1
ATOM 1263 C CA . PHE A 1 166 ? 23.970 20.391 -4.593 1.00 41.88 166 PHE A CA 1
ATOM 1264 C C . PHE A 1 166 ? 25.501 20.249 -4.609 1.00 41.88 166 PHE A C 1
ATOM 1266 O O . PHE A 1 166 ? 26.056 19.475 -5.390 1.00 41.88 166 PHE A O 1
ATOM 1273 N N . ALA A 1 167 ? 26.194 21.023 -3.775 1.00 42.12 167 ALA A N 1
ATOM 1274 C CA . ALA A 1 167 ? 27.604 20.800 -3.486 1.00 42.12 167 ALA A CA 1
ATOM 1275 C C . ALA A 1 167 ? 27.716 19.633 -2.493 1.00 42.12 167 ALA A C 1
ATOM 1277 O O . ALA A 1 167 ? 27.199 19.700 -1.377 1.00 42.12 167 ALA A O 1
ATOM 1278 N N . LYS A 1 168 ? 28.370 18.547 -2.919 1.00 47.72 168 LYS A N 1
ATOM 1279 C CA . LYS A 1 168 ? 28.727 17.412 -2.061 1.00 47.72 168 LYS A CA 1
ATOM 1280 C C . LYS A 1 168 ? 29.669 17.907 -0.957 1.00 47.72 168 LYS A C 1
ATOM 1282 O O . LYS A 1 168 ? 30.727 18.447 -1.264 1.00 47.72 168 LYS A O 1
ATOM 1287 N N . ARG A 1 169 ? 29.304 17.709 0.313 1.00 42.19 169 ARG A N 1
ATOM 1288 C CA . ARG A 1 169 ? 30.242 17.788 1.443 1.00 42.19 169 ARG A CA 1
ATOM 1289 C C . ARG A 1 169 ? 30.863 16.404 1.626 1.00 42.19 169 ARG A C 1
ATOM 1291 O O . ARG A 1 169 ? 30.207 15.504 2.139 1.00 42.19 169 ARG A O 1
ATOM 1298 N N . THR A 1 170 ? 32.090 16.236 1.148 1.00 43.22 170 THR A N 1
ATOM 1299 C CA . THR A 1 170 ? 33.006 15.188 1.612 1.00 43.22 170 THR A CA 1
ATOM 1300 C C . THR A 1 170 ? 33.629 15.636 2.929 1.00 43.22 170 THR A C 1
ATOM 1302 O O . THR A 1 170 ? 33.878 16.831 3.110 1.00 43.22 170 THR A O 1
ATOM 1305 N N . SER A 1 171 ? 33.816 14.683 3.840 1.00 47.38 171 SER A N 1
ATOM 1306 C CA . SER A 1 171 ? 34.616 14.861 5.052 1.00 47.38 171 SER A CA 1
ATOM 1307 C C . SER A 1 171 ? 36.107 14.776 4.753 1.00 47.38 171 SER A C 1
ATOM 1309 O O . SER A 1 171 ? 36.455 14.260 3.666 1.00 47.38 171 SER A O 1
#